Protein AF-A0A3M5WMZ2-F1 (afdb_monomer_lite)

Radius of gyration: 26.11 Å; chains: 1; bounding box: 68×28×76 Å

Structure (mmCIF, N/CA/C/O backbone):
data_AF-A0A3M5WMZ2-F1
#
_entry.id   AF-A0A3M5WMZ2-F1
#
loop_
_atom_site.group_PDB
_atom_site.id
_atom_site.type_symbol
_atom_site.label_atom_id
_atom_site.label_alt_id
_atom_site.label_comp_id
_atom_site.label_asym_id
_atom_site.label_entity_id
_atom_site.label_seq_id
_atom_site.pdbx_PDB_ins_code
_atom_site.Cartn_x
_atom_site.Cartn_y
_atom_site.Cartn_z
_atom_site.occupancy
_atom_site.B_iso_or_equiv
_atom_site.auth_seq_id
_atom_site.auth_comp_id
_atom_site.auth_asym_id
_atom_site.auth_atom_id
_atom_site.pdbx_PDB_model_num
ATOM 1 N N . MET A 1 1 ? -12.004 -8.057 4.156 1.00 38.41 1 MET A N 1
ATOM 2 C CA . MET A 1 1 ? -13.250 -8.290 4.932 1.00 38.41 1 MET A CA 1
ATOM 3 C C . MET A 1 1 ? -13.163 -7.684 6.349 1.00 38.41 1 MET A C 1
ATOM 5 O O . MET A 1 1 ? -13.565 -8.323 7.310 1.00 38.41 1 MET A O 1
ATOM 9 N N . SER A 1 2 ? -12.661 -6.446 6.499 1.00 51.84 2 SER A N 1
ATOM 10 C CA . SER A 1 2 ? -12.306 -5.865 7.816 1.00 51.84 2 SER A CA 1
ATOM 11 C C . SER A 1 2 ? -13.360 -4.890 8.386 1.00 51.84 2 SER A C 1
ATOM 13 O O . SER A 1 2 ? -13.600 -4.853 9.592 1.00 51.84 2 SER A O 1
ATOM 15 N N . SER A 1 3 ? -14.102 -4.176 7.531 1.00 55.59 3 SER A N 1
ATOM 16 C CA . SER A 1 3 ? -15.059 -3.138 7.960 1.00 55.59 3 SER A CA 1
ATOM 17 C C . SER A 1 3 ? -16.239 -3.658 8.799 1.00 55.59 3 SER A C 1
ATOM 19 O O . SER A 1 3 ? -16.694 -2.979 9.717 1.00 55.59 3 SER A O 1
ATOM 21 N N . GLY A 1 4 ? -16.721 -4.878 8.535 1.00 58.59 4 GLY A N 1
ATOM 22 C CA . GLY A 1 4 ? -17.899 -5.436 9.212 1.00 58.59 4 GLY A CA 1
ATOM 23 C C . GLY A 1 4 ? -17.665 -5.898 10.656 1.00 58.59 4 GLY A C 1
ATOM 24 O O . GLY A 1 4 ? -18.598 -5.879 11.455 1.00 58.59 4 GLY A O 1
ATOM 25 N N . GLN A 1 5 ? -16.442 -6.307 11.014 1.00 67.62 5 GLN A N 1
ATOM 26 C CA . GLN A 1 5 ? -16.118 -6.709 12.392 1.00 67.62 5 GLN A CA 1
ATOM 27 C C . GLN A 1 5 ? -15.944 -5.481 13.292 1.00 67.62 5 GLN A C 1
ATOM 29 O O . G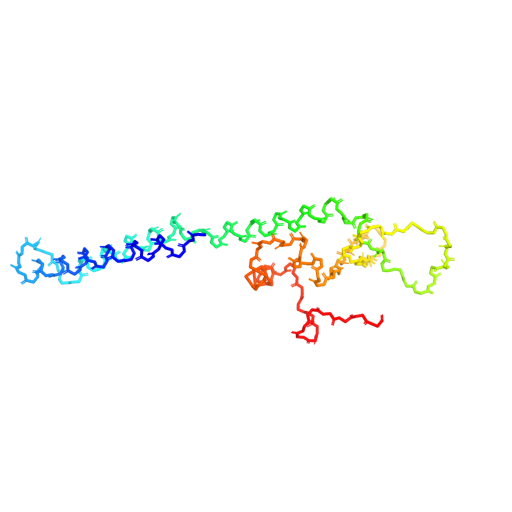LN A 1 5 ? -16.509 -5.442 14.384 1.00 67.62 5 GLN A O 1
ATOM 34 N N . ALA A 1 6 ? -15.253 -4.447 12.796 1.00 67.75 6 ALA A N 1
ATOM 35 C CA . ALA A 1 6 ? -15.041 -3.196 13.522 1.00 67.75 6 ALA A CA 1
ATOM 36 C C . ALA A 1 6 ? -16.358 -2.492 13.860 1.00 67.75 6 ALA A C 1
ATOM 38 O O . ALA A 1 6 ? -16.578 -2.104 15.005 1.00 67.75 6 ALA A O 1
ATOM 39 N N . HIS A 1 7 ? -17.284 -2.412 12.900 1.00 73.50 7 HIS A N 1
ATOM 40 C CA . HIS A 1 7 ? -18.580 -1.779 13.137 1.00 73.50 7 HIS A CA 1
ATOM 41 C C . HIS A 1 7 ? -19.399 -2.504 14.220 1.00 73.50 7 HIS A C 1
ATOM 43 O O . HIS A 1 7 ? -20.027 -1.867 15.062 1.00 73.50 7 HIS A O 1
ATOM 49 N N . ARG A 1 8 ? -19.342 -3.844 14.261 1.00 79.69 8 ARG A N 1
ATOM 50 C CA . ARG A 1 8 ? -20.024 -4.635 15.298 1.00 79.69 8 ARG A CA 1
ATOM 51 C C . ARG A 1 8 ? -19.380 -4.497 16.675 1.00 79.69 8 ARG A C 1
ATOM 53 O O . ARG A 1 8 ? -20.106 -4.463 17.666 1.00 79.69 8 ARG A O 1
ATOM 60 N N . ALA A 1 9 ? -18.052 -4.427 16.744 1.00 78.88 9 ALA A N 1
ATOM 61 C CA . ALA A 1 9 ? -17.339 -4.212 18.001 1.00 78.88 9 ALA A CA 1
ATOM 62 C C . ALA A 1 9 ? -17.680 -2.837 18.599 1.00 78.88 9 ALA A C 1
ATOM 64 O O . ALA A 1 9 ? -18.057 -2.756 19.766 1.00 78.88 9 ALA A O 1
ATOM 65 N N . VAL A 1 10 ? -17.660 -1.784 17.771 1.00 83.50 10 VAL A N 1
ATOM 66 C CA . VAL A 1 10 ? -18.063 -0.425 18.165 1.00 83.50 10 VAL A CA 1
ATOM 67 C C . VAL A 1 10 ? -19.516 -0.395 18.642 1.00 83.50 10 VAL A C 1
ATOM 69 O O . VAL A 1 10 ? -19.789 0.130 19.718 1.00 83.50 10 VAL A O 1
ATOM 72 N N . ALA A 1 11 ? -20.445 -1.002 17.895 1.00 86.00 11 ALA A N 1
ATOM 73 C CA . ALA A 1 11 ? -21.863 -1.010 18.256 1.00 86.00 11 ALA A CA 1
ATOM 74 C C . ALA A 1 11 ? -22.127 -1.690 19.611 1.00 86.00 11 ALA A C 1
ATOM 76 O O . ALA A 1 11 ? -22.874 -1.169 20.435 1.00 86.00 11 ALA A O 1
ATOM 77 N N . ARG A 1 12 ? -21.486 -2.835 19.876 1.00 87.94 12 ARG A N 1
ATOM 78 C CA . ARG A 1 12 ? -21.651 -3.565 21.144 1.00 87.94 12 ARG A CA 1
ATOM 79 C C . ARG A 1 12 ? -21.073 -2.798 22.327 1.00 87.94 12 ARG A C 1
ATOM 81 O O . ARG A 1 12 ? -21.730 -2.694 23.356 1.00 87.94 12 ARG A O 1
ATOM 88 N N . LEU A 1 13 ? -19.872 -2.244 22.172 1.00 86.75 13 LEU A N 1
ATOM 89 C CA . LEU A 1 13 ? -19.232 -1.461 23.231 1.00 86.75 13 LEU A CA 1
ATOM 90 C C . LEU A 1 13 ? -19.985 -0.151 23.500 1.00 86.75 13 LEU A C 1
ATOM 92 O O . LEU A 1 13 ? -20.075 0.261 24.651 1.00 86.75 13 LEU A O 1
ATOM 96 N N . GLY A 1 14 ? -20.601 0.446 22.475 1.00 86.31 14 GLY A N 1
ATOM 97 C CA . GLY A 1 14 ? -21.494 1.596 22.628 1.00 86.31 14 GLY A CA 1
ATOM 98 C C . GLY A 1 14 ? -22.733 1.284 23.471 1.00 86.31 14 GLY A C 1
ATOM 99 O O . GLY A 1 14 ? -23.054 2.040 24.381 1.00 86.31 14 GLY A O 1
ATOM 100 N N . ILE A 1 15 ? -23.386 0.138 23.241 1.00 90.19 15 ILE A N 1
ATOM 101 C CA . ILE A 1 15 ? -24.539 -0.295 24.052 1.00 90.19 15 ILE A CA 1
ATOM 102 C C . ILE A 1 15 ? -24.129 -0.518 25.514 1.00 90.19 15 ILE A C 1
ATOM 104 O O . ILE A 1 15 ? -24.828 -0.073 26.422 1.00 90.19 15 ILE A O 1
ATOM 108 N N . VAL A 1 16 ? -22.986 -1.175 25.747 1.00 87.69 16 VAL A N 1
ATOM 109 C CA . VAL A 1 16 ? -22.455 -1.416 27.101 1.00 87.69 16 VAL A CA 1
ATOM 110 C C . VAL A 1 16 ? -22.147 -0.100 27.817 1.00 87.69 16 VAL A C 1
ATOM 112 O O . VAL A 1 16 ? -22.503 0.048 28.984 1.00 87.69 16 VAL A O 1
ATOM 115 N N . ALA A 1 17 ? -21.545 0.867 27.118 1.00 87.88 17 ALA A N 1
ATOM 116 C CA . ALA A 1 17 ? -21.292 2.198 27.656 1.00 87.88 17 ALA A CA 1
ATOM 117 C C . ALA A 1 17 ? -22.595 2.882 28.090 1.00 87.88 17 ALA A C 1
ATOM 119 O O . ALA A 1 17 ? -22.725 3.260 29.250 1.00 87.88 17 ALA A O 1
ATOM 120 N N . SER A 1 18 ? -23.582 2.979 27.193 1.00 89.19 18 SER A N 1
ATOM 121 C CA . SER A 1 18 ? -24.856 3.647 27.486 1.00 89.19 18 SER A CA 1
ATOM 122 C C . SER A 1 18 ? -25.619 2.988 28.636 1.00 89.19 18 SER A C 1
ATOM 124 O O . SER A 1 18 ? -26.133 3.687 29.505 1.00 89.19 18 SER A O 1
ATOM 126 N N . ALA A 1 19 ? -25.665 1.654 28.679 1.00 90.00 19 ALA A N 1
ATOM 127 C CA . ALA A 1 19 ? -26.309 0.929 29.772 1.00 90.00 19 ALA A CA 1
ATOM 128 C C . ALA A 1 19 ? -25.588 1.150 31.112 1.00 90.00 19 ALA A C 1
ATOM 130 O O . ALA A 1 19 ? -26.240 1.329 32.140 1.00 90.00 19 ALA A O 1
ATOM 131 N N . GLY A 1 20 ? -24.252 1.175 31.101 1.00 86.56 20 GLY A N 1
ATOM 132 C CA . GLY A 1 20 ? -23.448 1.431 32.292 1.00 86.56 20 GLY A CA 1
ATOM 133 C C . GLY A 1 20 ? -23.616 2.852 32.834 1.00 86.56 20 GLY A C 1
ATOM 134 O O . GLY A 1 20 ? -23.778 3.010 34.038 1.00 86.56 20 GLY A O 1
ATOM 135 N N . GLU A 1 21 ? -23.663 3.872 31.970 1.00 89.31 21 GLU A N 1
ATOM 136 C CA . GLU A 1 21 ? -23.940 5.254 32.399 1.00 89.31 21 GLU A CA 1
ATOM 137 C C . GLU A 1 21 ? -25.349 5.396 32.984 1.00 89.31 21 GLU A C 1
ATOM 139 O O . GLU A 1 21 ? -25.535 6.028 34.021 1.00 89.31 21 GLU A O 1
ATOM 144 N N . GLN A 1 22 ? -26.347 4.755 32.366 1.00 90.94 22 GLN A N 1
ATOM 145 C CA . GLN A 1 22 ? -27.714 4.768 32.883 1.00 90.94 22 GLN A CA 1
ATOM 146 C C . GLN A 1 22 ? -27.800 4.101 34.266 1.00 90.94 22 GLN A C 1
ATOM 148 O O . GLN A 1 22 ? -28.478 4.613 35.156 1.00 90.94 22 GLN A O 1
ATOM 153 N N . ALA A 1 23 ? -27.094 2.984 34.465 1.00 87.81 23 ALA A N 1
ATOM 154 C CA . ALA A 1 23 ? -27.029 2.297 35.752 1.00 87.81 23 ALA A CA 1
ATOM 155 C C . ALA A 1 23 ? -26.285 3.124 36.818 1.00 87.81 23 ALA A C 1
ATOM 157 O O . ALA A 1 23 ? -26.685 3.117 37.984 1.00 87.81 23 ALA A O 1
ATOM 158 N N . THR A 1 24 ? -25.247 3.871 36.428 1.00 87.56 24 THR A N 1
ATOM 159 C CA . THR A 1 24 ? -24.560 4.834 37.301 1.00 87.56 24 THR A CA 1
ATOM 160 C C . THR A 1 24 ? -25.490 5.965 37.732 1.00 87.56 24 THR A C 1
ATOM 162 O O . THR A 1 24 ? -25.612 6.218 38.927 1.00 87.56 24 THR A O 1
ATOM 165 N N . ALA A 1 25 ? -26.236 6.563 36.799 1.00 86.88 25 ALA A N 1
ATOM 166 C CA . ALA A 1 25 ? -27.204 7.619 37.106 1.00 86.88 25 ALA A CA 1
ATOM 167 C C . ALA A 1 25 ? -28.327 7.152 38.056 1.00 86.88 25 ALA A C 1
ATOM 169 O O . ALA A 1 25 ? -28.877 7.944 38.817 1.00 86.88 25 ALA A O 1
ATOM 170 N N . MET A 1 26 ? -28.660 5.858 38.034 1.00 89.12 26 MET A N 1
ATOM 171 C CA . MET A 1 26 ? -29.624 5.234 38.949 1.00 89.12 26 MET A CA 1
ATOM 172 C C . MET A 1 26 ? -29.012 4.823 40.301 1.00 89.12 26 MET A C 1
ATOM 174 O O . MET A 1 26 ? -29.715 4.262 41.139 1.00 89.12 26 MET A O 1
ATOM 178 N N . GLY A 1 27 ? -27.715 5.063 40.523 1.00 87.81 27 GLY A N 1
ATOM 179 C CA . GLY A 1 27 ? -27.010 4.697 41.754 1.00 87.81 27 GLY A CA 1
ATOM 180 C C . GLY A 1 27 ? -26.748 3.195 41.917 1.00 87.81 27 GLY A C 1
ATOM 181 O O . GLY A 1 27 ? -26.435 2.749 43.016 1.00 87.81 27 GLY A O 1
ATOM 182 N N . ILE A 1 28 ? -26.873 2.403 40.847 1.00 90.06 28 ILE A N 1
ATOM 183 C CA . ILE A 1 28 ? -26.766 0.935 40.900 1.00 90.06 28 ILE A CA 1
ATOM 184 C C . ILE A 1 28 ? -25.300 0.484 40.949 1.00 90.06 28 ILE A C 1
ATOM 186 O O . ILE A 1 28 ? -24.965 -0.476 41.637 1.00 90.06 28 ILE A O 1
ATOM 190 N N . THR A 1 29 ? -24.419 1.155 40.204 1.00 86.69 29 THR A N 1
ATOM 191 C CA . THR A 1 29 ? -23.010 0.747 40.046 1.00 86.69 29 THR A CA 1
ATOM 192 C C . THR A 1 29 ? -22.094 1.304 41.134 1.00 86.69 29 THR A C 1
ATOM 194 O O . THR A 1 29 ? -21.058 0.712 41.426 1.00 86.69 29 THR A O 1
ATOM 197 N N . GLY A 1 30 ? -22.444 2.463 41.703 1.00 83.75 30 GLY A N 1
ATOM 198 C CA . GLY A 1 30 ? -21.567 3.229 42.592 1.00 83.75 30 GLY A CA 1
ATOM 199 C C . GLY A 1 30 ? -20.333 3.827 41.899 1.00 83.75 30 GLY A C 1
ATOM 200 O O . GLY A 1 30 ? -19.388 4.222 42.580 1.00 83.75 30 GLY A O 1
ATOM 201 N N . TRP A 1 31 ? -20.297 3.866 40.563 1.00 88.00 31 TRP A N 1
ATOM 202 C CA . TRP A 1 31 ? -19.182 4.443 39.807 1.00 88.00 31 TRP A CA 1
ATOM 203 C C . TRP A 1 31 ? -19.304 5.964 39.658 1.00 88.00 31 TRP A C 1
ATOM 205 O O . TRP A 1 31 ? -20.412 6.490 39.677 1.00 88.00 31 TRP A O 1
ATOM 215 N N . PRO A 1 32 ? -18.186 6.683 39.451 1.00 87.75 32 PRO A N 1
ATOM 216 C CA . PRO A 1 32 ? -18.235 8.060 38.972 1.00 87.75 32 PRO A CA 1
ATOM 217 C C . PRO A 1 32 ? -18.853 8.153 37.568 1.00 87.75 32 PRO A C 1
ATOM 219 O O . PRO A 1 32 ? -18.648 7.260 36.735 1.00 87.75 32 PRO A O 1
ATOM 222 N N . ASP A 1 33 ? -19.539 9.256 37.277 1.00 84.62 33 ASP A N 1
ATOM 223 C CA . ASP A 1 33 ? -20.071 9.556 35.943 1.00 84.62 33 ASP A CA 1
ATOM 224 C C . ASP A 1 33 ? -18.982 9.461 34.861 1.00 84.62 33 ASP A C 1
ATOM 226 O O . ASP A 1 33 ? -17.840 9.887 35.051 1.00 84.62 33 ASP A O 1
ATOM 230 N N . GLY A 1 34 ? -19.321 8.882 33.707 1.00 85.69 34 GLY A N 1
ATOM 231 C CA . GLY A 1 34 ? -18.397 8.713 32.584 1.00 85.69 34 GLY A CA 1
ATOM 232 C C . GLY A 1 34 ? -17.451 7.511 32.701 1.00 85.69 34 GLY A C 1
ATOM 233 O O . GLY A 1 34 ? -16.661 7.261 31.779 1.00 85.69 34 GLY A O 1
ATOM 234 N N . THR A 1 35 ? -17.503 6.746 33.799 1.00 86.69 35 THR A N 1
ATOM 235 C CA . THR A 1 35 ? -16.639 5.570 34.007 1.00 86.69 35 THR A CA 1
ATOM 236 C C . THR A 1 35 ? -16.954 4.450 33.017 1.00 86.69 35 THR A C 1
ATOM 238 O O . THR A 1 35 ? -16.034 3.876 32.430 1.00 86.69 35 THR A O 1
ATOM 241 N N . ALA A 1 36 ? -18.235 4.162 32.768 1.00 82.88 36 ALA A N 1
ATOM 242 C CA . ALA A 1 36 ? -18.640 3.089 31.859 1.00 82.88 36 ALA A CA 1
ATOM 243 C C . ALA A 1 36 ? -18.257 3.404 30.402 1.00 82.88 36 ALA A C 1
ATOM 245 O O . ALA A 1 36 ? -17.728 2.551 29.685 1.00 82.88 36 ALA A O 1
ATOM 246 N N . SER A 1 37 ? -18.435 4.657 29.988 1.00 84.50 37 SER A N 1
ATOM 247 C CA . SER A 1 37 ? -18.040 5.164 28.672 1.00 84.50 37 SER A CA 1
ATOM 248 C C . SER A 1 37 ? -16.527 5.153 28.488 1.00 84.50 37 SER A C 1
ATOM 250 O O . SER A 1 37 ? -16.021 4.761 27.433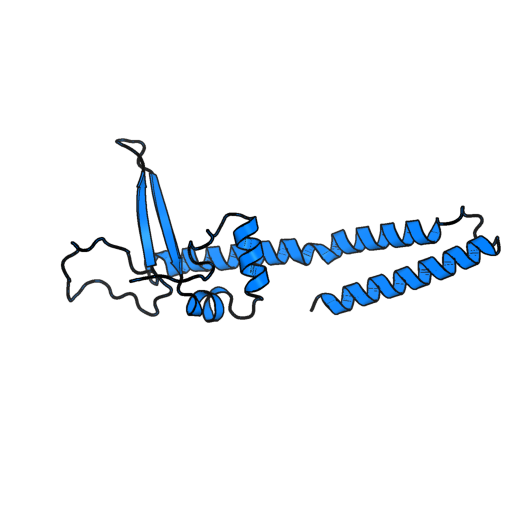 1.00 84.50 37 SER A O 1
ATOM 252 N N . THR A 1 38 ? -15.784 5.543 29.525 1.00 86.44 38 THR A N 1
ATOM 253 C CA . THR A 1 38 ? -14.318 5.518 29.502 1.00 86.44 38 THR A CA 1
ATOM 254 C C . THR A 1 38 ? -13.796 4.089 29.396 1.00 86.44 38 THR A C 1
ATOM 256 O O . THR A 1 38 ? -12.939 3.826 28.550 1.00 86.44 38 THR A O 1
ATOM 259 N N . ALA A 1 39 ? -14.345 3.154 30.175 1.00 84.50 39 ALA A N 1
ATOM 260 C CA . ALA A 1 39 ? -13.982 1.741 30.113 1.00 84.50 39 ALA A CA 1
ATOM 261 C C . ALA A 1 39 ? -14.264 1.141 28.726 1.00 84.50 39 ALA A C 1
ATOM 263 O O . ALA A 1 39 ? -13.380 0.528 28.127 1.00 84.50 39 ALA A O 1
ATOM 264 N N . ALA A 1 40 ? -15.447 1.398 28.158 1.00 87.12 40 ALA A N 1
ATOM 265 C CA . ALA A 1 40 ? -15.792 0.948 26.811 1.00 87.12 40 ALA A CA 1
ATOM 266 C C . ALA A 1 40 ? -14.836 1.506 25.742 1.00 87.12 40 ALA A C 1
ATOM 268 O O . ALA A 1 40 ? -14.432 0.777 24.834 1.00 87.12 40 ALA A O 1
ATOM 269 N N . ARG A 1 41 ? -14.412 2.773 25.869 1.00 83.12 41 ARG A N 1
ATOM 270 C CA . ARG A 1 41 ? -13.425 3.398 24.975 1.00 83.12 41 ARG A CA 1
ATOM 271 C C . ARG A 1 41 ? -12.040 2.761 25.103 1.00 83.12 41 ARG A C 1
ATOM 273 O O . ARG A 1 41 ? -11.382 2.547 24.088 1.00 83.12 41 ARG A O 1
ATOM 280 N N . VAL A 1 42 ? -11.600 2.435 26.318 1.00 86.62 42 VAL A N 1
ATOM 281 C CA . VAL A 1 42 ? -10.330 1.726 26.554 1.00 86.62 42 VAL A CA 1
ATOM 282 C C . VAL A 1 42 ? -10.369 0.332 25.930 1.00 86.62 42 VAL A C 1
ATOM 284 O O . VAL A 1 42 ? -9.463 -0.013 25.174 1.00 86.62 42 VAL A O 1
ATOM 287 N N . CYS A 1 43 ? -11.436 -0.436 26.161 1.00 84.38 43 CYS A N 1
ATOM 288 C CA . CYS A 1 43 ? -11.615 -1.753 25.549 1.00 84.38 43 CYS A CA 1
ATOM 289 C C . CYS A 1 43 ? -11.661 -1.674 24.020 1.00 84.38 43 CYS A C 1
ATOM 291 O O . CYS A 1 43 ? -11.053 -2.503 23.348 1.00 84.38 43 CYS A O 1
ATOM 293 N N . LEU A 1 44 ? -12.334 -0.664 23.462 1.00 82.12 44 LEU A N 1
ATOM 294 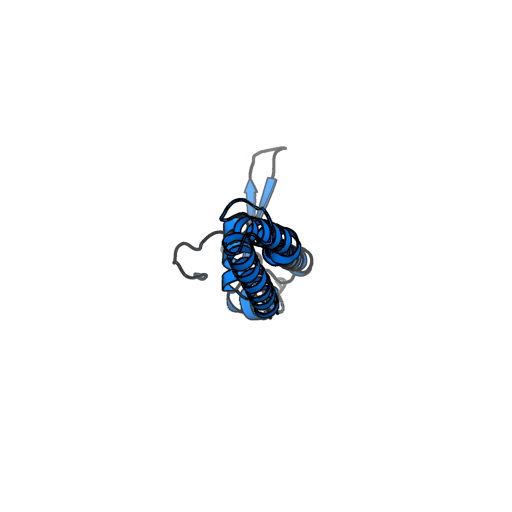C CA . LEU A 1 44 ? -12.388 -0.454 22.020 1.00 82.12 44 LEU A CA 1
ATOM 295 C C . LEU A 1 44 ? -11.002 -0.128 21.447 1.00 82.12 44 LEU A C 1
ATOM 297 O O . LEU A 1 44 ? -10.632 -0.680 20.418 1.00 82.12 44 LEU A O 1
ATOM 301 N N . ASN A 1 45 ? -10.224 0.727 22.113 1.00 77.31 45 ASN A N 1
ATOM 302 C CA . ASN A 1 45 ? -8.860 1.047 21.694 1.00 77.31 45 ASN A CA 1
ATOM 303 C C . ASN A 1 45 ? -7.925 -0.164 21.806 1.00 77.31 45 ASN A C 1
ATOM 305 O O . ASN A 1 45 ? -7.120 -0.392 20.909 1.00 77.31 45 ASN A O 1
ATOM 309 N N . ALA A 1 46 ? -8.033 -0.965 22.867 1.00 80.31 46 ALA A N 1
ATOM 310 C CA . ALA A 1 46 ? -7.274 -2.208 23.004 1.00 80.31 46 ALA A CA 1
ATOM 311 C C . ALA A 1 46 ? -7.643 -3.207 21.898 1.00 80.31 46 ALA A C 1
ATOM 313 O O . ALA A 1 46 ? -6.767 -3.731 21.214 1.00 80.31 46 ALA A O 1
ATOM 314 N N . TRP A 1 47 ? -8.942 -3.381 21.639 1.00 77.25 47 TRP A N 1
ATOM 315 C CA . TRP A 1 47 ? -9.437 -4.212 20.548 1.00 77.25 47 TRP A CA 1
ATOM 316 C C . TRP A 1 47 ? -8.965 -3.699 19.183 1.00 77.25 47 TRP A C 1
ATOM 318 O O . TRP A 1 47 ? -8.542 -4.494 18.351 1.00 77.25 47 TRP A O 1
ATOM 328 N N . MET A 1 48 ? -8.966 -2.381 18.956 1.00 71.94 48 MET A N 1
ATOM 329 C CA . MET A 1 48 ? -8.417 -1.765 17.745 1.00 71.94 48 MET A CA 1
ATOM 330 C C . MET A 1 48 ? -6.900 -1.931 17.633 1.00 71.94 48 MET A C 1
ATOM 332 O O . MET A 1 48 ? -6.405 -2.061 16.525 1.00 71.94 48 MET A O 1
ATOM 336 N N . ASN A 1 49 ? -6.143 -1.967 18.724 1.00 68.44 49 ASN A N 1
ATOM 337 C CA . ASN A 1 49 ? -4.713 -2.269 18.645 1.00 68.44 49 ASN A CA 1
ATOM 338 C C . ASN A 1 49 ? -4.467 -3.746 18.306 1.00 68.44 49 ASN A C 1
ATOM 340 O O . ASN A 1 49 ? -3.608 -4.056 17.488 1.00 68.44 49 ASN A O 1
ATOM 344 N N . GLU A 1 50 ? -5.263 -4.650 18.873 1.00 63.53 50 GLU A N 1
ATOM 345 C CA . GLU A 1 50 ? -5.110 -6.094 18.677 1.00 63.53 50 GLU A CA 1
ATOM 346 C C . GLU A 1 50 ? -5.667 -6.585 17.328 1.00 63.53 50 GLU A C 1
ATOM 348 O O . GLU A 1 50 ? -5.104 -7.475 16.699 1.00 63.53 50 GLU A O 1
ATOM 353 N N . HIS A 1 51 ? -6.747 -5.969 16.839 1.00 63.34 51 HIS A N 1
ATOM 354 C CA . HIS A 1 51 ? -7.445 -6.358 15.605 1.00 63.34 51 HIS A CA 1
ATOM 355 C C . HIS A 1 51 ? -7.318 -5.323 14.472 1.00 63.34 51 HIS A C 1
ATOM 357 O O . HIS A 1 51 ? -7.601 -5.633 13.314 1.00 63.34 51 HIS A O 1
ATOM 363 N N . GLY A 1 52 ? -6.886 -4.095 14.767 1.00 50.16 52 GLY A N 1
ATOM 364 C CA . GLY A 1 52 ? -6.600 -3.028 13.794 1.00 50.16 52 GLY A CA 1
ATOM 365 C C . GLY A 1 52 ? -5.142 -2.986 13.325 1.00 50.16 52 GLY A C 1
ATOM 366 O O . GLY A 1 52 ? -4.812 -2.190 12.447 1.00 50.16 52 GLY A O 1
ATOM 367 N N . GLY A 1 53 ? -4.299 -3.922 13.783 1.00 49.09 53 GLY A N 1
ATOM 368 C CA . GLY A 1 53 ? -2.990 -4.236 13.189 1.00 49.09 53 GLY A CA 1
ATOM 369 C C . GLY A 1 53 ? -3.046 -4.699 11.722 1.00 49.09 53 GLY A C 1
ATOM 370 O O . GLY A 1 53 ? -2.006 -4.884 11.093 1.00 49.09 53 GLY A O 1
ATOM 371 N N . ALA A 1 54 ? -4.246 -4.827 11.142 1.00 50.66 54 ALA A N 1
ATOM 372 C CA . ALA A 1 54 ? -4.460 -5.088 9.723 1.00 50.66 54 ALA A CA 1
ATOM 373 C C . ALA A 1 54 ? -3.745 -4.079 8.809 1.00 50.66 54 ALA A C 1
ATOM 375 O O . ALA A 1 54 ? -3.279 -4.484 7.755 1.00 50.66 54 ALA A O 1
ATOM 376 N N . GLY A 1 55 ? -3.602 -2.807 9.206 1.00 53.53 55 GLY A N 1
ATOM 377 C CA . GLY A 1 55 ? -2.863 -1.822 8.403 1.00 53.53 55 GLY A CA 1
ATOM 378 C C . GLY A 1 55 ? -1.369 -2.144 8.291 1.00 53.53 55 GLY A C 1
ATOM 379 O O . GLY A 1 55 ? -0.806 -2.084 7.203 1.00 53.53 55 GLY A O 1
ATOM 380 N N . ASN A 1 56 ? -0.741 -2.565 9.396 1.00 57.22 56 ASN A N 1
ATOM 381 C CA . ASN A 1 56 ? 0.673 -2.939 9.380 1.00 57.22 56 ASN A CA 1
ATOM 382 C C . ASN A 1 56 ? 0.893 -4.283 8.668 1.00 57.22 56 ASN A C 1
ATOM 384 O O . ASN A 1 56 ? 1.780 -4.388 7.830 1.00 57.22 56 ASN A O 1
ATOM 388 N N . LEU A 1 57 ? 0.028 -5.273 8.922 1.00 58.50 57 LEU A N 1
ATOM 389 C CA . LEU A 1 57 ? 0.064 -6.567 8.229 1.00 58.50 57 LEU A CA 1
ATOM 390 C C . LEU A 1 57 ? -0.191 -6.429 6.719 1.00 58.50 57 LEU A C 1
ATOM 392 O O . LEU A 1 57 ? 0.439 -7.124 5.925 1.00 58.50 57 LEU A O 1
ATOM 396 N N . GLU A 1 58 ? -1.088 -5.528 6.309 1.00 75.06 58 GLU A N 1
ATOM 397 C CA . GLU A 1 58 ? -1.329 -5.206 4.900 1.00 75.06 58 GLU A CA 1
ATOM 398 C C . GLU A 1 58 ? -0.096 -4.528 4.289 1.00 75.06 58 GLU A C 1
ATOM 400 O O . GLU A 1 58 ? 0.339 -4.925 3.209 1.00 75.06 58 GLU A O 1
ATOM 405 N N . GLY A 1 59 ? 0.534 -3.588 5.000 1.00 80.94 59 GLY A N 1
ATOM 406 C CA . GLY A 1 59 ? 1.762 -2.940 4.542 1.00 80.94 59 GLY A CA 1
ATOM 407 C C . GLY A 1 59 ? 2.962 -3.882 4.424 1.00 80.94 59 GLY A C 1
ATOM 408 O O . GLY A 1 59 ? 3.682 -3.844 3.424 1.00 80.94 59 GLY A O 1
ATOM 409 N N . ASP A 1 60 ? 3.149 -4.790 5.379 1.00 83.38 60 ASP A N 1
ATOM 410 C CA . ASP A 1 60 ? 4.200 -5.807 5.303 1.00 83.38 60 ASP A CA 1
ATOM 411 C C . ASP A 1 60 ? 3.933 -6.818 4.179 1.00 83.38 60 ASP A C 1
ATOM 413 O O . ASP A 1 60 ? 4.861 -7.199 3.461 1.00 83.38 60 ASP A O 1
ATOM 417 N N . ALA A 1 61 ? 2.670 -7.188 3.938 1.00 86.69 61 ALA A N 1
ATOM 418 C CA . ALA A 1 61 ? 2.291 -8.020 2.797 1.00 86.69 61 ALA A CA 1
ATOM 419 C C . ALA A 1 61 ? 2.559 -7.321 1.450 1.00 86.69 61 ALA A C 1
ATOM 421 O O . ALA A 1 61 ? 3.030 -7.961 0.505 1.00 86.69 61 ALA A O 1
ATOM 422 N N . ILE A 1 62 ? 2.315 -6.008 1.365 1.00 88.88 62 ILE A N 1
ATOM 423 C CA . ILE A 1 62 ? 2.630 -5.186 0.188 1.00 88.88 62 ILE A CA 1
ATOM 424 C C . ILE A 1 62 ? 4.137 -5.206 -0.094 1.00 88.88 62 ILE A C 1
ATOM 426 O O . ILE A 1 62 ? 4.549 -5.467 -1.227 1.00 88.88 62 ILE A O 1
ATOM 430 N N . LEU A 1 63 ? 4.968 -4.988 0.929 1.00 88.69 63 LEU A N 1
ATOM 431 C CA . LEU A 1 63 ? 6.425 -5.029 0.782 1.00 88.69 63 LEU A CA 1
ATOM 432 C C . LEU A 1 63 ? 6.934 -6.418 0.407 1.00 88.69 63 LEU A C 1
ATOM 434 O O . LEU A 1 63 ? 7.789 -6.540 -0.470 1.00 88.69 63 LEU A O 1
ATOM 438 N N . ALA A 1 64 ? 6.408 -7.465 1.045 1.00 91.12 64 ALA A N 1
ATOM 439 C CA . ALA A 1 64 ? 6.775 -8.840 0.737 1.00 91.12 64 ALA A CA 1
ATOM 440 C C . ALA A 1 64 ? 6.456 -9.184 -0.724 1.00 91.12 64 ALA A C 1
ATOM 442 O O . ALA A 1 64 ? 7.288 -9.770 -1.419 1.00 91.12 64 ALA A O 1
ATOM 443 N N . ARG A 1 65 ? 5.291 -8.749 -1.223 1.00 91.94 65 ARG A N 1
ATOM 444 C CA . ARG A 1 65 ? 4.890 -8.942 -2.620 1.00 91.94 65 ARG A CA 1
ATOM 445 C C . ARG A 1 65 ? 5.832 -8.230 -3.586 1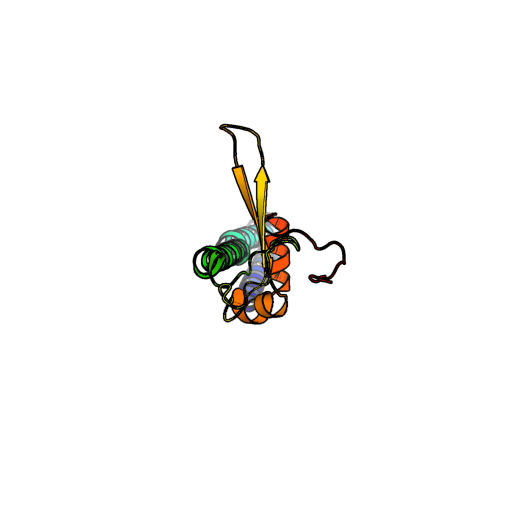.00 91.94 65 ARG A C 1
ATOM 447 O O . ARG A 1 65 ? 6.249 -8.833 -4.574 1.00 91.94 65 ARG A O 1
ATOM 454 N N . LEU A 1 66 ? 6.176 -6.973 -3.303 1.00 91.06 66 LEU A N 1
ATOM 455 C CA . LEU A 1 66 ? 7.096 -6.207 -4.140 1.00 91.06 66 LEU A CA 1
ATOM 456 C C . LEU A 1 66 ? 8.490 -6.842 -4.160 1.00 91.06 66 LEU A C 1
ATOM 458 O O . LEU A 1 66 ? 9.046 -7.053 -5.235 1.00 91.06 66 LEU A O 1
ATOM 462 N N . ARG A 1 67 ? 9.019 -7.215 -2.988 1.00 90.38 67 ARG A N 1
ATOM 463 C CA . ARG A 1 67 ? 10.311 -7.898 -2.859 1.00 90.38 67 ARG A CA 1
ATOM 464 C C . ARG A 1 67 ? 10.345 -9.180 -3.685 1.00 90.38 67 ARG A C 1
ATOM 466 O O . ARG A 1 67 ? 11.247 -9.344 -4.496 1.00 90.38 67 ARG A O 1
ATOM 473 N N . GLN A 1 68 ? 9.319 -10.019 -3.564 1.00 92.69 68 GLN A N 1
ATOM 474 C CA . GLN A 1 68 ? 9.214 -11.265 -4.323 1.00 92.69 68 GLN A CA 1
ATOM 475 C C . GLN A 1 68 ? 9.239 -11.027 -5.842 1.00 92.69 68 GLN A C 1
ATOM 477 O O . GLN A 1 68 ? 9.834 -11.808 -6.583 1.00 92.69 68 GLN A O 1
ATOM 482 N N . VAL A 1 69 ? 8.592 -9.962 -6.326 1.00 91.81 69 VAL A N 1
ATOM 483 C CA . VAL A 1 69 ? 8.611 -9.608 -7.753 1.00 91.81 69 VAL A CA 1
ATOM 484 C C . VAL A 1 69 ? 10.009 -9.194 -8.199 1.00 91.81 69 VAL A C 1
ATOM 486 O O . VAL A 1 69 ? 10.463 -9.660 -9.242 1.00 91.81 69 VAL A O 1
ATOM 489 N N . ILE A 1 70 ? 10.704 -8.367 -7.420 1.00 89.50 70 ILE A N 1
ATOM 490 C CA . ILE A 1 70 ? 12.064 -7.931 -7.757 1.00 89.50 70 ILE A CA 1
ATOM 491 C C . ILE A 1 70 ? 13.054 -9.101 -7.687 1.00 89.50 70 ILE A C 1
ATOM 493 O O . ILE A 1 70 ? 13.832 -9.280 -8.616 1.00 89.50 70 ILE A O 1
ATOM 497 N N . GLU A 1 71 ? 12.990 -9.943 -6.658 1.00 89.00 71 GLU A N 1
ATOM 498 C CA . GLU A 1 71 ? 13.858 -11.122 -6.520 1.00 89.00 71 GLU A CA 1
ATOM 499 C C . GLU A 1 71 ? 13.647 -12.130 -7.653 1.00 89.00 71 GLU A C 1
ATOM 501 O O . GLU A 1 71 ? 14.604 -12.687 -8.185 1.00 89.00 71 GLU A O 1
ATOM 506 N N . ARG A 1 72 ? 12.392 -12.360 -8.057 1.00 90.19 72 ARG A N 1
ATOM 507 C CA . ARG A 1 72 ? 12.063 -13.370 -9.069 1.00 90.19 72 ARG A CA 1
ATOM 508 C C . ARG A 1 72 ? 12.238 -12.875 -10.500 1.00 90.19 72 ARG A C 1
ATOM 510 O O . ARG A 1 72 ? 12.573 -13.659 -11.387 1.00 90.19 72 ARG A O 1
ATOM 517 N N . PHE A 1 73 ? 11.933 -11.606 -10.748 1.00 89.81 73 PHE A N 1
ATOM 518 C CA . PHE A 1 73 ? 11.799 -11.072 -12.102 1.00 89.81 73 PHE A CA 1
ATOM 519 C C . PHE A 1 73 ? 12.735 -9.904 -12.406 1.00 89.81 73 PHE A C 1
ATOM 521 O O . PHE A 1 73 ? 12.773 -9.464 -13.555 1.00 89.81 73 PHE A O 1
ATOM 528 N N . GLY A 1 74 ? 13.500 -9.423 -11.421 1.00 84.50 74 GLY A N 1
ATOM 529 C CA . GLY A 1 74 ? 14.339 -8.226 -11.514 1.00 84.50 74 GLY A CA 1
ATOM 530 C C . GLY A 1 74 ? 15.349 -8.238 -12.660 1.00 84.50 74 GLY A C 1
ATOM 531 O O . GLY A 1 74 ? 15.684 -7.177 -13.181 1.00 84.50 74 GLY A O 1
ATOM 532 N N . GLU A 1 75 ? 15.806 -9.416 -13.088 1.00 83.81 75 GLU A N 1
ATOM 533 C CA . GLU A 1 75 ? 16.749 -9.559 -14.207 1.00 83.81 75 GLU A CA 1
ATOM 534 C C . GLU A 1 75 ? 16.099 -10.016 -15.516 1.00 83.81 75 GLU A C 1
ATOM 536 O O . GLU A 1 75 ? 16.634 -9.754 -16.589 1.00 83.81 75 GLU A O 1
ATOM 541 N N . SER A 1 76 ? 14.951 -10.693 -15.446 1.00 84.69 76 SER A N 1
ATOM 542 C CA . SER A 1 76 ? 14.350 -11.388 -16.591 1.00 84.69 76 SER A CA 1
ATOM 543 C C . SER A 1 76 ? 13.218 -10.613 -17.255 1.00 84.69 76 SER A C 1
ATOM 545 O O . SER A 1 76 ? 13.067 -10.688 -18.473 1.00 84.69 76 SER A O 1
ATOM 547 N N . ARG A 1 77 ? 12.428 -9.861 -16.476 1.00 88.12 77 ARG A N 1
ATOM 548 C CA . ARG A 1 77 ? 11.242 -9.132 -16.968 1.00 88.12 77 ARG A CA 1
ATOM 549 C C . ARG A 1 77 ? 11.392 -7.614 -16.919 1.00 88.12 77 ARG A C 1
ATOM 551 O O . ARG A 1 77 ? 10.452 -6.898 -17.265 1.00 88.12 77 ARG A O 1
ATOM 558 N N . PHE A 1 78 ? 12.568 -7.121 -16.539 1.00 86.88 78 PHE A N 1
ATOM 559 C CA . PHE A 1 78 ? 12.925 -5.710 -16.634 1.00 86.88 78 PHE A CA 1
ATOM 560 C C . PHE A 1 78 ? 13.993 -5.516 -17.703 1.00 86.88 78 PHE A C 1
ATOM 562 O O . PHE A 1 78 ? 15.106 -6.022 -17.587 1.00 86.88 78 PHE A O 1
ATOM 569 N N . THR A 1 79 ? 13.655 -4.769 -18.750 1.00 87.31 79 THR A N 1
ATOM 570 C CA . THR A 1 79 ? 14.616 -4.427 -19.799 1.00 87.31 79 THR A CA 1
ATOM 571 C C . THR A 1 79 ? 15.642 -3.445 -19.242 1.00 87.31 79 THR A C 1
ATOM 573 O O . THR A 1 79 ? 15.276 -2.458 -18.599 1.00 87.31 79 THR A O 1
ATOM 576 N N . ARG A 1 80 ? 16.933 -3.702 -19.469 1.00 82.94 80 ARG A N 1
ATOM 577 C CA . ARG A 1 80 ? 17.987 -2.766 -19.068 1.00 82.94 80 ARG A CA 1
ATOM 578 C C . ARG A 1 80 ? 17.812 -1.457 -19.832 1.00 82.94 80 ARG A C 1
ATOM 580 O O . ARG A 1 80 ? 17.690 -1.456 -21.054 1.00 82.94 80 ARG A O 1
ATOM 587 N N . TRP A 1 81 ? 17.776 -0.355 -19.097 1.00 75.00 81 TRP A N 1
ATOM 588 C CA . TRP A 1 81 ? 17.800 0.988 -19.655 1.00 75.00 81 TRP A CA 1
ATOM 589 C C . TRP A 1 81 ? 19.244 1.299 -20.052 1.00 75.00 81 TRP A C 1
ATOM 591 O O . TRP A 1 81 ? 19.974 1.949 -19.306 1.00 75.00 81 TRP A O 1
ATOM 601 N N . GLU A 1 82 ? 19.689 0.766 -21.188 1.00 67.44 82 GLU A N 1
ATOM 602 C CA . GLU A 1 82 ? 20.985 1.129 -21.759 1.00 67.44 82 GLU A CA 1
ATOM 603 C C . GLU A 1 82 ? 20.831 2.409 -22.584 1.00 67.44 82 GLU A C 1
ATOM 605 O O . GLU A 1 82 ? 19.908 2.557 -23.386 1.00 67.44 82 GLU A O 1
ATOM 610 N N . SER A 1 83 ? 21.719 3.373 -22.341 1.00 48.12 83 SER A N 1
ATOM 611 C CA . SER A 1 83 ? 21.829 4.597 -23.134 1.00 48.12 83 SER A CA 1
ATOM 612 C C . SER A 1 83 ? 22.046 4.245 -24.611 1.00 48.12 83 SER A C 1
ATOM 614 O O . SER A 1 83 ? 22.664 3.228 -24.912 1.00 48.12 83 SER A O 1
ATOM 616 N N . ALA A 1 84 ? 21.572 5.109 -25.514 1.00 45.22 84 ALA A N 1
ATOM 617 C CA . ALA A 1 84 ? 21.426 4.962 -26.972 1.00 45.22 84 ALA A CA 1
ATOM 618 C C . ALA A 1 84 ? 22.652 4.511 -27.822 1.00 45.22 84 ALA A C 1
ATOM 620 O O . ALA A 1 84 ? 22.629 4.649 -29.041 1.00 45.22 84 ALA A O 1
ATOM 621 N N . ALA A 1 85 ? 23.719 3.983 -27.221 1.00 42.38 85 ALA A N 1
ATOM 622 C CA . ALA A 1 85 ? 24.924 3.488 -27.882 1.00 42.38 85 ALA A CA 1
ATOM 623 C C . ALA A 1 85 ? 25.102 1.958 -27.817 1.00 42.38 85 ALA A C 1
ATOM 625 O O . ALA A 1 85 ? 26.050 1.440 -28.412 1.00 42.38 85 ALA A O 1
ATOM 626 N N . ALA A 1 86 ? 24.216 1.216 -27.143 1.00 46.19 86 ALA A N 1
ATOM 627 C CA . ALA A 1 86 ? 24.166 -0.230 -27.324 1.00 46.19 86 ALA A CA 1
ATOM 628 C C . ALA A 1 86 ? 23.674 -0.484 -28.752 1.00 46.19 86 ALA A C 1
ATOM 630 O O . ALA A 1 86 ? 22.502 -0.270 -29.064 1.00 46.19 86 ALA A O 1
ATOM 631 N N . LYS A 1 87 ? 24.611 -0.839 -29.643 1.00 45.25 87 LYS A N 1
ATOM 632 C CA . LYS A 1 87 ? 24.329 -1.316 -30.999 1.00 45.25 87 LYS A CA 1
ATOM 633 C C . LYS A 1 87 ? 23.076 -2.178 -30.940 1.00 45.25 87 LYS A C 1
ATOM 635 O O . LYS A 1 87 ? 22.975 -3.011 -30.043 1.00 45.25 87 LYS A O 1
ATOM 640 N N . ILE A 1 88 ? 22.142 -1.949 -31.862 1.00 51.16 88 ILE A N 1
ATOM 641 C CA . ILE A 1 88 ? 20.965 -2.797 -32.047 1.00 51.16 88 ILE A CA 1
ATOM 642 C C . ILE A 1 88 ? 21.500 -4.182 -32.409 1.00 51.16 88 ILE A C 1
ATOM 644 O O . ILE A 1 88 ? 21.720 -4.506 -33.572 1.00 51.16 88 ILE A O 1
ATOM 648 N N . ASP A 1 89 ? 21.832 -4.952 -31.384 1.00 50.25 89 ASP A N 1
ATOM 649 C CA . ASP A 1 89 ? 22.162 -6.345 -3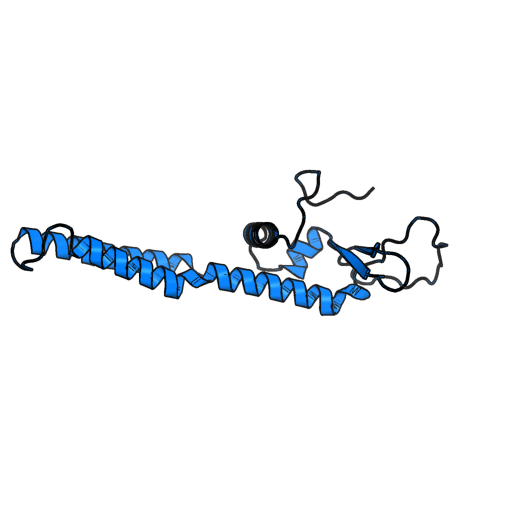1.503 1.00 50.25 89 ASP A CA 1
ATOM 650 C C . ASP A 1 89 ? 20.825 -7.011 -31.793 1.00 50.25 89 ASP A C 1
ATOM 652 O O . ASP A 1 89 ? 19.938 -7.089 -30.941 1.00 50.25 89 ASP A O 1
ATOM 656 N N . GLU A 1 90 ? 20.637 -7.392 -33.052 1.00 51.44 90 GLU A N 1
ATOM 657 C CA . GLU A 1 90 ? 19.431 -8.064 -33.536 1.00 51.44 90 GLU A CA 1
ATOM 658 C C . GLU A 1 90 ? 19.139 -9.360 -32.745 1.00 51.44 90 GLU A C 1
ATOM 660 O O . GLU A 1 90 ? 17.995 -9.820 -32.706 1.00 51.44 90 GLU A O 1
ATOM 665 N N . HIS A 1 91 ? 20.151 -9.889 -32.040 1.00 54.91 91 HIS A N 1
ATOM 666 C CA . HIS A 1 91 ? 20.113 -11.070 -31.180 1.00 54.91 91 HIS A CA 1
ATOM 667 C C . HIS A 1 91 ? 20.214 -10.735 -29.680 1.00 54.91 91 HIS A C 1
ATOM 669 O O . HIS A 1 91 ? 20.369 -11.639 -28.853 1.00 54.91 91 HIS A O 1
ATOM 675 N N . GLY A 1 92 ? 20.073 -9.459 -29.302 1.00 58.19 92 GLY A N 1
ATOM 676 C CA . GLY A 1 92 ? 20.053 -9.035 -27.909 1.00 58.19 92 GLY A CA 1
ATOM 677 C C . GLY A 1 92 ? 18.946 -9.757 -27.125 1.00 58.19 92 GLY A C 1
ATOM 678 O O . GLY A 1 92 ? 17.862 -10.010 -27.669 1.00 58.19 92 GLY A O 1
ATOM 679 N N . PRO A 1 93 ? 19.179 -10.112 -25.847 1.00 60.22 93 PRO A N 1
ATOM 680 C CA . PRO A 1 93 ? 18.223 -10.881 -25.061 1.00 60.22 93 PRO A CA 1
ATOM 681 C C . PRO A 1 93 ? 16.887 -10.135 -24.964 1.00 60.22 93 PRO A C 1
ATOM 683 O O . PRO A 1 93 ? 16.778 -9.072 -24.350 1.00 60.22 93 PRO A O 1
ATOM 686 N N . ARG A 1 94 ? 15.844 -10.697 -25.586 1.00 68.75 94 ARG A N 1
ATOM 687 C CA . ARG A 1 94 ? 14.495 -10.127 -25.554 1.00 68.75 94 ARG A CA 1
ATOM 688 C C . ARG A 1 94 ? 13.876 -10.364 -24.181 1.00 68.75 94 ARG A C 1
ATOM 690 O O . ARG A 1 94 ? 13.734 -11.500 -23.741 1.00 68.75 94 ARG A O 1
ATOM 697 N N . THR A 1 95 ? 13.460 -9.287 -23.523 1.00 76.94 95 THR A N 1
ATOM 698 C CA . THR A 1 95 ? 12.653 -9.363 -22.300 1.00 76.94 95 THR A CA 1
ATOM 699 C C . THR A 1 95 ? 11.247 -9.852 -22.652 1.00 76.94 95 THR A C 1
ATOM 701 O O . THR A 1 95 ? 10.458 -9.101 -23.230 1.00 76.94 95 THR A O 1
ATOM 704 N N . ILE A 1 96 ? 10.942 -11.102 -22.312 1.00 80.50 96 ILE A N 1
ATOM 705 C CA . ILE A 1 96 ? 9.613 -11.706 -22.478 1.00 80.50 96 ILE A CA 1
ATOM 706 C C . ILE A 1 96 ? 8.716 -11.257 -21.314 1.00 80.50 96 ILE A C 1
ATOM 708 O O . ILE A 1 96 ? 9.195 -11.078 -20.194 1.00 80.50 96 ILE A O 1
ATOM 712 N N . ASP A 1 97 ? 7.427 -11.032 -21.590 1.00 84.44 97 ASP A N 1
ATOM 713 C CA . ASP A 1 97 ? 6.428 -10.583 -20.610 1.00 84.44 97 ASP A CA 1
ATOM 714 C C . ASP A 1 97 ? 6.888 -9.360 -19.796 1.00 84.44 97 ASP A C 1
ATOM 716 O O . ASP A 1 97 ? 6.853 -9.348 -18.573 1.00 84.44 97 ASP A O 1
ATOM 720 N N . ARG A 1 98 ? 7.389 -8.313 -20.448 1.00 87.25 98 ARG A N 1
ATOM 721 C CA . ARG A 1 98 ? 8.008 -7.163 -19.766 1.00 87.25 98 ARG A CA 1
ATOM 722 C C . ARG A 1 98 ? 7.126 -6.555 -18.657 1.00 87.25 98 ARG A C 1
ATOM 724 O O . ARG A 1 98 ? 5.999 -6.145 -18.912 1.00 87.25 98 ARG A O 1
ATOM 731 N N . LEU A 1 99 ? 7.689 -6.417 -17.453 1.00 87.31 99 LEU A N 1
ATOM 732 C CA . LEU A 1 99 ? 7.113 -5.671 -16.321 1.00 87.31 99 LEU A CA 1
ATOM 733 C C . LEU A 1 99 ? 7.545 -4.200 -16.314 1.00 87.31 99 LEU A C 1
ATOM 735 O O . LEU A 1 99 ? 6.842 -3.344 -15.777 1.00 87.31 99 LEU A O 1
ATOM 739 N N . GLY A 1 100 ? 8.696 -3.899 -16.915 1.00 88.62 100 GLY A N 1
ATOM 740 C CA . GLY A 1 100 ? 9.166 -2.535 -17.103 1.00 88.62 100 GLY A CA 1
ATOM 741 C C . GLY A 1 100 ? 10.648 -2.456 -17.446 1.00 88.62 100 GLY A C 1
ATOM 742 O O . GLY A 1 100 ? 11.157 -3.280 -18.208 1.00 88.62 100 GLY A O 1
ATOM 743 N N . PHE A 1 101 ? 11.328 -1.457 -16.893 1.00 87.69 101 PHE A N 1
ATOM 744 C CA . PHE A 1 101 ? 12.726 -1.148 -17.172 1.00 87.69 101 PHE A CA 1
ATOM 745 C C . PHE A 1 101 ? 13.552 -1.066 -15.889 1.00 87.69 101 PHE A C 1
ATOM 747 O O . PHE A 1 101 ? 13.032 -0.740 -14.825 1.00 87.69 101 PHE A O 1
ATOM 754 N N . ARG A 1 102 ? 14.855 -1.325 -15.986 1.00 87.75 102 ARG A N 1
ATOM 755 C CA . ARG A 1 102 ? 15.803 -1.157 -14.880 1.00 87.75 102 ARG A CA 1
ATOM 756 C C . ARG A 1 102 ? 16.950 -0.266 -15.313 1.00 87.75 102 ARG A C 1
ATOM 758 O O . ARG A 1 102 ? 17.611 -0.567 -16.303 1.00 87.75 102 ARG A O 1
ATOM 765 N N . LYS A 1 103 ? 17.217 0.787 -14.549 1.00 84.19 103 LYS A N 1
ATOM 766 C CA . LYS A 1 103 ? 18.392 1.639 -14.714 1.00 84.19 103 LYS A CA 1
ATOM 767 C C . LYS A 1 103 ? 19.389 1.322 -13.613 1.00 84.19 103 LYS A C 1
ATOM 769 O O . LYS A 1 103 ? 19.048 1.372 -12.436 1.00 84.19 103 LYS A O 1
ATOM 774 N N . THR A 1 104 ? 20.606 0.996 -14.009 1.00 82.50 104 THR A N 1
ATOM 775 C CA . THR A 1 104 ? 21.712 0.742 -13.092 1.00 82.50 104 THR A CA 1
ATOM 776 C C . THR A 1 104 ? 22.591 1.985 -13.064 1.00 82.50 104 THR A C 1
ATOM 778 O O . THR A 1 104 ? 22.991 2.475 -14.117 1.00 82.50 104 THR A O 1
ATOM 781 N N . MET A 1 105 ? 22.833 2.535 -11.877 1.00 76.38 105 MET A N 1
ATOM 782 C CA . MET A 1 105 ? 23.761 3.641 -11.662 1.00 76.38 105 MET A CA 1
ATOM 783 C C . MET A 1 105 ? 24.893 3.172 -10.763 1.00 76.38 105 MET A C 1
ATOM 785 O O . MET A 1 105 ? 24.657 2.607 -9.698 1.00 76.38 105 MET A O 1
ATOM 789 N N . GLU A 1 106 ? 26.120 3.416 -11.194 1.00 81.06 106 GLU A N 1
ATOM 790 C CA . GLU A 1 106 ? 27.309 3.184 -10.387 1.00 81.06 106 GLU A CA 1
ATOM 791 C C . GLU A 1 106 ? 27.670 4.486 -9.672 1.00 81.06 106 GLU A C 1
ATOM 793 O O . GLU A 1 106 ? 27.727 5.559 -10.274 1.00 81.06 106 GLU A O 1
ATOM 798 N N . HIS A 1 107 ? 27.871 4.393 -8.364 1.00 72.19 107 HIS A N 1
ATOM 799 C CA . HIS A 1 107 ? 28.241 5.495 -7.493 1.00 72.19 107 HIS A CA 1
ATOM 800 C C . HIS A 1 107 ? 29.611 5.197 -6.878 1.00 72.19 107 HIS A C 1
ATOM 802 O O . HIS A 1 107 ? 29.853 4.080 -6.427 1.00 72.19 107 HIS A O 1
ATOM 808 N N . GLY A 1 108 ? 30.485 6.203 -6.816 1.00 66.12 108 GLY A N 1
ATOM 809 C CA . GLY A 1 108 ? 31.809 6.097 -6.193 1.00 66.12 108 GLY A CA 1
ATOM 810 C C . GLY A 1 108 ? 32.970 6.061 -7.189 1.00 66.12 108 GLY A C 1
ATOM 811 O O . GLY A 1 108 ? 32.780 6.155 -8.399 1.00 66.12 108 GLY A O 1
ATOM 812 N N . LEU A 1 109 ? 34.192 5.983 -6.657 1.00 57.78 109 LEU A N 1
ATOM 813 C CA . LEU A 1 109 ? 35.445 5.944 -7.415 1.00 57.78 109 LEU A CA 1
ATOM 814 C C . LEU A 1 109 ? 36.423 4.993 -6.704 1.00 57.78 109 LEU A C 1
ATOM 816 O O . LEU A 1 109 ? 36.613 5.115 -5.494 1.00 57.78 109 LEU A O 1
ATOM 820 N N . GLY A 1 110 ? 37.053 4.070 -7.436 1.00 66.19 110 GLY A N 1
ATOM 821 C CA . GLY A 1 110 ? 37.989 3.089 -6.861 1.00 66.19 110 GLY A CA 1
ATOM 822 C C . GLY A 1 110 ? 37.288 1.955 -6.098 1.00 66.19 110 GLY A C 1
ATOM 823 O O . GLY A 1 110 ? 36.269 1.451 -6.558 1.00 66.19 110 GLY A O 1
ATOM 824 N N . ASP A 1 111 ? 37.823 1.560 -4.938 1.00 64.75 111 ASP A N 1
ATOM 825 C CA . ASP A 1 111 ? 37.317 0.448 -4.102 1.00 64.75 111 ASP A CA 1
ATOM 826 C C . ASP A 1 111 ? 35.915 0.671 -3.495 1.00 64.75 111 ASP A C 1
ATOM 828 O O . ASP A 1 111 ? 35.284 -0.274 -3.027 1.00 64.75 111 ASP A O 1
ATOM 832 N N . SER A 1 112 ? 35.386 1.898 -3.526 1.00 63.75 112 SER A N 1
ATOM 833 C CA . SER A 1 112 ? 34.062 2.238 -2.972 1.00 63.75 112 SER A CA 1
ATOM 834 C C . SER A 1 112 ? 32.969 2.303 -4.044 1.00 63.75 112 SER A C 1
ATOM 836 O O . SER A 1 112 ? 32.139 3.215 -4.034 1.00 63.75 112 SER A O 1
ATOM 838 N N . LEU A 1 113 ? 32.990 1.376 -5.005 1.00 73.50 113 LEU A N 1
ATOM 839 C CA . LEU A 1 113 ? 31.964 1.294 -6.041 1.00 73.50 113 LEU A CA 1
ATOM 840 C C . LEU A 1 113 ? 30.682 0.672 -5.464 1.00 73.50 113 LEU A C 1
ATOM 842 O O . LEU A 1 113 ? 30.660 -0.488 -5.051 1.00 73.50 113 LEU A O 1
ATOM 846 N N . HIS A 1 114 ? 29.589 1.428 -5.466 1.00 72.81 114 HIS A N 1
ATOM 847 C CA . HIS A 1 114 ? 28.267 0.939 -5.090 1.00 72.81 114 HIS A CA 1
ATOM 848 C C . HIS A 1 114 ? 27.302 1.091 -6.256 1.00 72.81 114 HIS A C 1
ATOM 850 O O . HIS A 1 114 ? 27.195 2.148 -6.871 1.00 72.81 114 HIS A O 1
ATOM 856 N N . THR A 1 115 ? 26.581 0.020 -6.567 1.00 76.50 115 THR A N 1
ATOM 857 C CA . THR A 1 115 ? 25.615 0.003 -7.663 1.00 76.50 115 THR A CA 1
ATOM 858 C C . THR A 1 115 ? 24.198 0.162 -7.125 1.00 76.50 115 THR A C 1
ATOM 860 O O . THR A 1 115 ? 23.735 -0.663 -6.338 1.00 76.50 115 THR A O 1
ATOM 863 N N . THR A 1 116 ? 23.484 1.182 -7.595 1.00 77.94 116 THR A N 1
ATOM 864 C CA . THR A 1 116 ? 22.060 1.383 -7.316 1.00 77.94 116 THR A CA 1
ATOM 865 C C . THR A 1 116 ? 21.242 0.967 -8.531 1.00 77.94 116 THR A C 1
ATOM 867 O O . THR A 1 116 ? 21.496 1.404 -9.652 1.00 77.94 116 THR A O 1
ATOM 870 N N . ASN A 1 117 ? 20.229 0.128 -8.315 1.00 81.31 117 ASN A N 1
ATOM 871 C CA . ASN A 1 117 ? 19.285 -0.273 -9.354 1.00 81.31 117 ASN A CA 1
ATOM 872 C C . ASN A 1 117 ? 17.934 0.408 -9.134 1.00 81.31 117 ASN A C 1
ATOM 874 O O . ASN A 1 117 ? 17.248 0.126 -8.153 1.00 81.31 117 ASN A O 1
ATOM 878 N N . THR A 1 118 ? 17.524 1.246 -10.081 1.00 85.06 118 THR A N 1
ATOM 879 C CA . THR A 1 118 ? 16.197 1.865 -10.112 1.00 85.06 118 THR A CA 1
ATOM 880 C C . THR A 1 118 ? 15.285 1.072 -11.043 1.00 85.06 118 THR A C 1
ATOM 882 O O . THR A 1 118 ? 15.583 0.912 -12.229 1.00 85.06 118 THR A O 1
ATOM 885 N N . TYR A 1 119 ? 14.166 0.578 -10.511 1.00 86.81 119 TYR A N 1
ATOM 886 C CA . TYR A 1 119 ? 13.166 -0.177 -11.266 1.00 86.81 119 TYR A CA 1
ATOM 887 C C . TYR A 1 119 ? 11.983 0.717 -11.635 1.00 86.81 119 TYR A C 1
ATOM 889 O O . TYR A 1 119 ? 11.323 1.286 -10.769 1.00 86.81 119 TYR A O 1
ATOM 897 N N . TYR A 1 120 ? 11.688 0.790 -12.926 1.00 87.56 120 TYR A N 1
ATOM 898 C CA . TYR A 1 120 ? 10.530 1.470 -13.486 1.00 87.56 120 TYR A CA 1
ATOM 899 C C . TYR A 1 120 ? 9.521 0.412 -13.904 1.00 87.56 120 TYR A C 1
ATOM 901 O O . TYR A 1 120 ? 9.822 -0.415 -14.761 1.00 87.56 120 TYR A O 1
ATOM 909 N N . VAL A 1 121 ? 8.332 0.420 -13.309 1.00 88.31 121 VAL A N 1
ATOM 910 C CA . VAL A 1 121 ? 7.283 -0.560 -13.613 1.00 88.31 121 VAL A CA 1
ATOM 911 C C . VAL A 1 121 ? 6.198 0.080 -14.474 1.00 88.31 121 VAL A C 1
ATOM 913 O O . VAL A 1 121 ? 5.780 1.207 -14.212 1.00 88.31 121 VAL A O 1
ATOM 916 N N . LEU A 1 122 ? 5.713 -0.651 -15.478 1.00 87.31 122 LEU A N 1
ATOM 917 C CA . LEU A 1 122 ? 4.559 -0.241 -16.274 1.00 87.31 122 LEU A CA 1
ATOM 918 C C . LEU A 1 122 ? 3.290 -0.165 -15.398 1.00 87.31 122 LEU A C 1
ATOM 920 O O . LEU A 1 122 ? 3.055 -1.077 -14.600 1.00 87.31 122 LEU A O 1
ATOM 924 N N . PRO A 1 123 ? 2.428 0.859 -15.556 1.00 85.81 123 PRO A N 1
ATOM 925 C CA . PRO A 1 123 ? 1.247 1.037 -14.700 1.00 85.81 123 PRO A CA 1
ATOM 926 C C . PRO A 1 123 ? 0.261 -0.129 -14.757 1.00 85.81 123 PRO A C 1
ATOM 928 O O . PRO A 1 123 ? -0.294 -0.527 -13.731 1.00 85.81 123 PRO A O 1
ATOM 931 N N . GLU A 1 124 ? 0.067 -0.699 -15.947 1.00 87.12 124 GLU A N 1
ATOM 932 C CA . GLU A 1 124 ? -0.825 -1.843 -16.122 1.00 87.12 124 GLU A CA 1
ATOM 933 C C . GLU A 1 124 ? -0.269 -3.069 -15.400 1.00 87.12 124 GLU A C 1
ATOM 935 O O . GLU A 1 124 ? -0.979 -3.647 -14.585 1.00 87.12 124 GLU A O 1
ATOM 940 N N . SER A 1 125 ? 1.013 -3.402 -15.580 1.00 89.19 125 SER A N 1
ATOM 941 C CA . SER A 1 125 ? 1.674 -4.490 -14.841 1.00 89.19 125 SER A CA 1
ATOM 942 C C . SER A 1 125 ? 1.663 -4.256 -13.325 1.00 89.19 125 SER A C 1
ATOM 944 O O . SER A 1 125 ? 1.464 -5.192 -12.549 1.00 89.19 125 SER A O 1
ATOM 946 N N . TRP A 1 126 ? 1.810 -3.006 -12.878 1.00 89.62 126 TRP A N 1
ATOM 947 C CA . TRP A 1 126 ? 1.724 -2.639 -11.462 1.00 89.62 126 TRP A CA 1
ATOM 948 C C . TRP A 1 126 ? 0.368 -3.022 -10.858 1.00 89.62 126 TRP A C 1
ATOM 950 O O . TRP A 1 126 ? 0.308 -3.660 -9.803 1.00 89.62 126 TRP A O 1
ATOM 960 N N . ARG A 1 127 ? -0.728 -2.688 -11.550 1.00 87.88 127 ARG A N 1
ATOM 961 C CA . ARG A 1 127 ? -2.097 -2.927 -11.073 1.00 87.88 127 ARG A CA 1
ATOM 962 C C . ARG A 1 127 ? -2.607 -4.344 -11.338 1.00 87.88 127 ARG A C 1
ATOM 964 O O . ARG A 1 127 ? -3.237 -4.934 -10.461 1.00 87.88 127 ARG A O 1
ATOM 971 N N . SER A 1 128 ? -2.420 -4.860 -12.547 1.00 88.19 128 SER A N 1
ATOM 972 C CA . SER A 1 128 ? -3.060 -6.092 -13.015 1.00 88.19 128 SER A CA 1
ATOM 973 C C . SER A 1 128 ? -2.258 -7.348 -12.693 1.00 88.19 128 SER A C 1
ATOM 975 O O . SER A 1 128 ? -2.831 -8.438 -12.682 1.00 88.19 128 SER A O 1
ATOM 977 N N . GLU A 1 129 ? -0.968 -7.208 -12.373 1.00 90.56 129 GLU A N 1
ATOM 978 C CA . GLU A 1 129 ? -0.061 -8.341 -12.213 1.00 90.56 129 GLU A CA 1
ATOM 979 C C . GLU A 1 129 ? 0.656 -8.352 -10.856 1.00 90.56 129 GLU A C 1
ATOM 981 O O . GLU A 1 129 ? 0.504 -9.302 -10.078 1.00 90.56 129 GLU A O 1
ATOM 986 N N . ILE A 1 130 ? 1.389 -7.285 -10.526 1.00 90.25 130 ILE A N 1
ATOM 987 C CA . ILE A 1 130 ? 2.174 -7.205 -9.286 1.00 90.25 130 ILE A CA 1
ATOM 988 C C . ILE A 1 130 ? 1.240 -7.162 -8.078 1.00 90.25 130 ILE A C 1
ATOM 990 O O . ILE A 1 130 ? 1.314 -8.037 -7.211 1.00 90.25 130 ILE A O 1
ATOM 994 N N . PHE A 1 131 ? 0.316 -6.202 -8.057 1.00 91.69 131 PHE A N 1
ATOM 995 C CA . PHE A 1 131 ? -0.640 -5.997 -6.964 1.00 91.69 131 PHE A CA 1
ATOM 996 C C . PHE A 1 131 ? -2.064 -6.416 -7.335 1.00 91.69 131 PHE A C 1
ATOM 998 O O . PHE A 1 131 ? -3.047 -5.853 -6.846 1.00 91.69 131 PHE A O 1
ATOM 1005 N N . ARG A 1 132 ? -2.190 -7.431 -8.198 1.00 90.19 132 ARG A N 1
ATOM 1006 C CA . ARG A 1 132 ? -3.486 -7.974 -8.607 1.00 90.19 132 ARG A CA 1
ATOM 1007 C C . ARG A 1 132 ? -4.329 -8.346 -7.386 1.00 90.19 132 ARG A C 1
ATOM 1009 O O . ARG A 1 132 ? -3.893 -9.110 -6.530 1.00 90.19 132 ARG A O 1
ATOM 1016 N N . GLY A 1 133 ? -5.557 -7.834 -7.338 1.00 85.38 133 GLY A N 1
ATOM 1017 C CA . GLY A 1 133 ? -6.497 -8.102 -6.245 1.00 85.38 133 GLY A CA 1
ATOM 1018 C C . GLY A 1 133 ? -6.278 -7.257 -4.985 1.00 85.38 133 GLY A C 1
ATOM 1019 O O . GLY A 1 133 ? -7.036 -7.416 -4.032 1.00 85.38 133 GLY A O 1
ATOM 1020 N N . MET A 1 134 ? -5.301 -6.344 -4.975 1.00 86.31 134 MET A N 1
ATOM 1021 C CA . MET A 1 134 ? -5.093 -5.384 -3.886 1.00 86.31 134 MET A CA 1
ATOM 1022 C C . MET A 1 134 ? -5.681 -4.007 -4.221 1.00 86.31 134 MET A C 1
ATOM 1024 O O . MET A 1 134 ? -5.879 -3.646 -5.385 1.00 86.31 134 MET A O 1
ATOM 1028 N N . ASN A 1 135 ? -5.948 -3.201 -3.188 1.00 84.81 135 ASN A N 1
ATOM 1029 C CA . ASN A 1 135 ? -6.347 -1.808 -3.369 1.00 84.81 135 ASN A CA 1
ATOM 1030 C C . ASN A 1 135 ? -5.120 -0.954 -3.725 1.00 84.81 135 ASN A C 1
ATOM 1032 O O . ASN A 1 135 ? -4.351 -0.565 -2.851 1.00 84.81 135 ASN A O 1
ATOM 1036 N N . ILE A 1 136 ? -4.963 -0.627 -5.008 1.00 86.88 136 ILE A N 1
ATOM 1037 C CA . ILE A 1 136 ? -3.801 0.121 -5.517 1.00 86.88 136 ILE A CA 1
ATOM 1038 C C . ILE A 1 136 ? -3.623 1.492 -4.852 1.00 86.88 136 ILE A C 1
ATOM 1040 O O . ILE A 1 136 ? -2.495 1.934 -4.657 1.00 86.88 136 ILE A O 1
ATOM 1044 N N . SER A 1 137 ? -4.705 2.168 -4.461 1.00 83.56 137 SER A N 1
ATOM 1045 C CA . SER A 1 137 ? -4.599 3.452 -3.760 1.00 83.56 137 SER A CA 1
ATOM 1046 C C . SER A 1 137 ? -3.992 3.286 -2.365 1.00 83.56 137 SER A C 1
ATOM 1048 O O . SER A 1 137 ? -3.172 4.110 -1.964 1.00 83.56 137 SER A O 1
ATOM 1050 N N . ALA A 1 138 ? -4.347 2.213 -1.651 1.00 81.69 138 ALA A N 1
ATOM 1051 C CA . ALA A 1 138 ? -3.744 1.871 -0.362 1.00 81.69 138 ALA A CA 1
ATOM 1052 C C . ALA A 1 138 ? -2.280 1.433 -0.527 1.00 81.69 138 ALA A C 1
ATOM 1054 O O . ALA A 1 138 ? -1.413 1.952 0.168 1.00 81.69 138 ALA A O 1
ATOM 1055 N N . VAL A 1 139 ? -1.993 0.585 -1.524 1.00 86.81 139 VAL A N 1
ATOM 1056 C CA . VAL A 1 139 ? -0.631 0.148 -1.883 1.00 86.81 139 VAL A CA 1
ATOM 1057 C C . VAL A 1 139 ? 0.287 1.339 -2.149 1.00 86.81 139 VAL A C 1
ATOM 1059 O O . VAL A 1 139 ? 1.350 1.453 -1.546 1.00 86.81 139 VAL A O 1
ATOM 1062 N N . ASN A 1 140 ? -0.132 2.255 -3.026 1.00 86.38 140 ASN A N 1
ATOM 1063 C CA . ASN A 1 140 ? 0.672 3.420 -3.383 1.00 86.38 140 ASN A CA 1
ATOM 1064 C C . ASN A 1 140 ? 0.893 4.334 -2.175 1.00 86.38 140 ASN A C 1
ATOM 1066 O O . ASN A 1 140 ? 1.991 4.851 -1.999 1.00 86.38 140 ASN A O 1
ATOM 1070 N N . LYS A 1 141 ? -0.132 4.531 -1.335 1.00 83.44 141 LYS A N 1
ATOM 1071 C CA . LYS A 1 141 ? -0.010 5.329 -0.111 1.00 83.44 141 LYS A CA 1
ATOM 1072 C C . LYS A 1 141 ? 1.020 4.723 0.843 1.00 83.44 141 LYS A C 1
ATOM 1074 O O . LYS A 1 141 ? 1.877 5.453 1.329 1.00 83.44 141 LYS A O 1
ATOM 1079 N N . GLU A 1 142 ? 0.955 3.415 1.064 1.00 84.88 142 GLU A N 1
ATOM 1080 C CA . GLU A 1 142 ? 1.854 2.701 1.969 1.00 84.88 142 GLU A CA 1
ATOM 1081 C C . GLU A 1 142 ? 3.303 2.723 1.466 1.00 84.88 142 GLU A C 1
ATOM 1083 O O . GLU A 1 142 ? 4.220 3.085 2.202 1.00 84.88 142 GLU A O 1
ATOM 1088 N N . LEU A 1 143 ? 3.521 2.414 0.185 1.00 84.69 143 LEU A N 1
ATOM 1089 C CA . LEU A 1 143 ? 4.858 2.421 -0.415 1.00 84.69 143 LEU A CA 1
ATOM 1090 C C . LEU A 1 143 ? 5.478 3.824 -0.446 1.00 84.69 143 LEU A C 1
ATOM 1092 O O . LEU A 1 143 ? 6.684 3.956 -0.242 1.00 84.69 143 LEU A O 1
ATOM 1096 N N . LEU A 1 144 ? 4.667 4.869 -0.656 1.00 83.31 144 LEU A N 1
ATOM 1097 C CA . LEU A 1 144 ? 5.110 6.262 -0.554 1.00 83.31 144 LEU A CA 1
ATOM 1098 C C . LEU A 1 144 ? 5.476 6.637 0.882 1.00 83.31 144 LEU A C 1
ATOM 1100 O O . LEU A 1 144 ? 6.502 7.270 1.105 1.00 83.31 144 LEU A O 1
ATOM 1104 N N . GLN A 1 145 ? 4.649 6.250 1.855 1.00 81.19 145 GLN A N 1
ATOM 1105 C CA . GLN A 1 145 ? 4.898 6.531 3.268 1.00 81.19 145 GLN A CA 1
ATOM 1106 C C . GLN A 1 145 ? 6.193 5.871 3.759 1.00 81.19 145 GLN A C 1
ATOM 1108 O O . GLN A 1 145 ? 6.904 6.454 4.572 1.00 81.19 145 GLN A O 1
ATOM 1113 N N . ARG A 1 146 ? 6.515 4.682 3.239 1.00 79.19 146 ARG A N 1
ATOM 1114 C CA . ARG A 1 146 ? 7.751 3.950 3.552 1.00 79.19 146 ARG A CA 1
ATOM 1115 C C . ARG A 1 146 ? 8.955 4.357 2.688 1.00 79.19 146 ARG A C 1
ATOM 1117 O O . ARG A 1 146 ? 10.029 3.797 2.874 1.00 79.19 146 ARG A O 1
ATOM 1124 N N . GLY A 1 147 ? 8.794 5.293 1.747 1.00 81.62 147 GLY A N 1
ATOM 1125 C CA . GLY A 1 147 ? 9.877 5.767 0.875 1.00 81.62 147 GLY A CA 1
ATOM 1126 C C . GLY A 1 147 ? 10.392 4.729 -0.129 1.00 81.62 147 GLY A C 1
ATOM 1127 O O . GLY A 1 147 ? 11.524 4.830 -0.584 1.00 81.62 147 GLY A O 1
ATOM 1128 N N . VAL A 1 148 ? 9.588 3.713 -0.460 1.00 83.50 148 VAL A N 1
ATOM 1129 C CA . VAL A 1 148 ? 9.977 2.625 -1.378 1.00 83.50 148 VAL A CA 1
ATOM 1130 C C . VAL A 1 148 ? 9.771 3.009 -2.840 1.00 83.50 148 VAL A C 1
ATOM 1132 O O . VAL A 1 148 ? 10.477 2.517 -3.717 1.00 83.50 148 VAL A O 1
ATOM 1135 N N . ILE A 1 149 ? 8.798 3.880 -3.108 1.00 83.69 149 ILE A N 1
ATOM 1136 C CA . ILE A 1 149 ? 8.547 4.434 -4.438 1.00 83.69 149 ILE A CA 1
ATOM 1137 C C . ILE A 1 149 ? 8.634 5.954 -4.391 1.00 83.69 149 ILE A C 1
ATOM 1139 O O . ILE A 1 149 ? 8.242 6.582 -3.408 1.00 83.69 149 ILE A O 1
ATOM 1143 N N . GLU A 1 150 ? 9.099 6.542 -5.483 1.00 77.44 150 GLU A N 1
ATOM 1144 C CA . GLU A 1 150 ? 9.124 7.988 -5.666 1.00 77.44 150 GLU A CA 1
ATOM 1145 C C . GLU A 1 150 ? 7.855 8.449 -6.391 1.00 77.44 150 GLU A C 1
ATOM 1147 O O . GLU A 1 150 ? 7.301 7.746 -7.244 1.00 77.44 150 GLU A O 1
ATOM 1152 N N . ARG A 1 151 ? 7.370 9.650 -6.058 1.00 65.56 151 ARG A N 1
ATOM 1153 C CA . ARG A 1 151 ? 6.298 10.276 -6.838 1.00 65.56 151 ARG A CA 1
ATOM 1154 C C . ARG A 1 151 ? 6.873 10.679 -8.193 1.00 65.56 151 ARG A C 1
ATOM 1156 O O . ARG A 1 151 ? 7.836 11.433 -8.247 1.00 65.56 151 ARG A O 1
ATOM 1163 N N . GLY A 1 152 ? 6.261 10.207 -9.277 1.00 57.84 152 GLY A N 1
ATOM 1164 C CA . GLY A 1 152 ? 6.565 10.715 -10.613 1.00 57.84 152 GLY A CA 1
ATOM 1165 C C . GLY A 1 152 ? 6.288 12.219 -10.701 1.00 57.84 152 GLY A C 1
ATOM 1166 O O . GLY A 1 152 ? 5.318 12.704 -10.115 1.00 57.84 152 GLY A O 1
ATOM 1167 N N . ASN A 1 153 ? 7.126 12.937 -11.452 1.00 43.06 153 ASN A N 1
ATOM 1168 C CA . ASN A 1 153 ? 7.074 14.395 -11.618 1.00 43.06 153 ASN A CA 1
ATOM 1169 C C . ASN A 1 153 ? 5.768 14.916 -12.268 1.00 43.06 153 ASN A C 1
ATOM 1171 O O . ASN A 1 153 ? 5.490 16.106 -12.215 1.00 43.06 153 ASN A O 1
ATOM 1175 N N . ASP A 1 154 ? 4.930 14.035 -12.824 1.00 43.66 154 ASP A N 1
ATOM 1176 C CA . ASP A 1 154 ? 3.720 14.398 -13.581 1.00 43.66 154 ASP A CA 1
ATOM 1177 C C . ASP A 1 154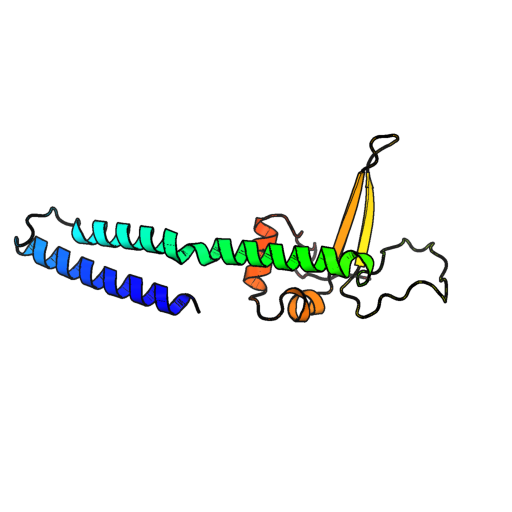 ? 2.390 14.155 -12.848 1.00 43.66 154 ASP A C 1
ATOM 1179 O O . ASP A 1 154 ? 1.320 14.163 -13.457 1.00 43.66 154 ASP A O 1
ATOM 1183 N N . GLY A 1 155 ? 2.395 13.867 -11.539 1.00 41.62 155 GLY A N 1
ATOM 1184 C CA . GLY A 1 155 ? 1.153 13.593 -10.785 1.00 41.62 155 GLY A CA 1
ATOM 1185 C C . GLY A 1 155 ? 0.357 12.367 -11.280 1.00 41.62 155 GLY A C 1
ATOM 1186 O O . GLY A 1 155 ? -0.666 11.997 -10.702 1.00 41.62 155 GLY A O 1
ATOM 1187 N N . LYS A 1 156 ? 0.857 11.695 -12.318 1.00 36.88 156 LYS A N 1
ATOM 1188 C CA . LYS A 1 156 ? 0.451 10.403 -12.846 1.00 36.88 156 LYS A CA 1
ATOM 1189 C C . LYS A 1 156 ? 1.715 9.578 -13.030 1.00 36.88 156 LYS A C 1
ATOM 1191 O O . LYS A 1 156 ? 2.729 10.060 -13.527 1.00 36.88 156 LYS A O 1
ATOM 1196 N N . ALA A 1 157 ? 1.654 8.321 -12.612 1.00 39.53 157 ALA A N 1
ATOM 1197 C CA . ALA A 1 157 ? 2.705 7.357 -12.885 1.00 39.53 157 ALA A CA 1
ATOM 1198 C C . ALA A 1 157 ? 2.691 7.024 -14.384 1.00 39.53 157 ALA A C 1
ATOM 1200 O O . ALA A 1 157 ? 1.977 6.115 -14.795 1.00 39.53 157 ALA A O 1
ATOM 1201 N N . SER A 1 158 ? 3.391 7.816 -15.199 1.00 40.97 158 SER A N 1
ATOM 1202 C CA . SER A 1 158 ? 3.988 7.450 -16.493 1.00 40.97 158 SER A CA 1
ATOM 1203 C C . SER A 1 158 ? 4.555 8.683 -17.176 1.00 40.97 158 SER A C 1
ATOM 1205 O O . SER A 1 158 ? 3.809 9.623 -17.426 1.00 40.97 158 SER A O 1
ATOM 1207 N N . ALA A 1 159 ? 5.816 8.612 -17.586 1.00 30.28 159 ALA A N 1
ATOM 1208 C CA . ALA A 1 159 ? 6.244 9.207 -18.844 1.00 30.28 159 ALA A CA 1
ATOM 1209 C C . ALA A 1 159 ? 7.519 8.504 -19.326 1.00 30.28 159 ALA A C 1
ATOM 1211 O O . ALA A 1 159 ? 8.548 8.522 -18.651 1.00 30.28 159 ALA A O 1
ATOM 1212 N N . ALA A 1 160 ? 7.410 7.878 -20.493 1.00 25.44 160 ALA A N 1
ATOM 1213 C CA . ALA A 1 160 ? 8.509 7.658 -21.419 1.00 25.44 160 ALA A CA 1
ATOM 1214 C C . ALA A 1 160 ? 8.236 8.550 -22.644 1.00 25.44 160 ALA A C 1
ATOM 1216 O O . ALA A 1 160 ? 7.069 8.650 -23.039 1.00 25.44 160 ALA A O 1
ATOM 1217 N N . PRO A 1 161 ? 9.248 9.194 -23.239 1.00 27.64 161 PRO A N 1
ATOM 1218 C CA . PRO A 1 161 ? 9.342 9.327 -24.685 1.00 27.64 161 PRO A CA 1
ATOM 1219 C C . PRO A 1 161 ? 9.868 8.035 -25.331 1.00 27.64 161 PRO A C 1
ATOM 1221 O O . PRO A 1 161 ? 10.621 7.289 -24.659 1.00 27.64 161 PRO A O 1
#

Foldseek 3Di:
DQVVVLVVLLVVLVVQLVVVQVCVVVVNPVDPHCPSVVVSVVVSVVCCVVRVCVLVVVLVVLVVLVVCCCVPPVPQQAAEPDPPPPPPPVPPRDRPNHQYHKYWDWDDDDPPTDIDIDTQGDPCCVDCPSQNPHDVVSSVVSCVVVVVDDDDPPNDRDDDD

Organism: NCBI:txid81036

pLDDT: mean 76.17, std 16.13, range [25.44, 92.69]

Sequence (161 aa):
MSSGQAHRAVARLGIVASAGEQATAMGITGWPDGTASTAARVCLNAWMNEHGGAGNLEGDAILARLRQVIERFGESRFTRWESAAAKIDEHGPRTIDRLGFRKTMEHGLGDSLHTTNTYYVLPESWRSEIFRGMNISAVNKELLQRGVIERGNDGKASAAP

Secondary structure (DSSP, 8-state):
--HHHHHHHHHHHHHHHHHHHHHHHTTSS-PPTTHHHHHHHHHHHHHHHHH-THHHHHHHHHHHHHHHHHHHHTTTTEEE---TTS---TTS---TT--EEEEEEEE-STT--EEEEEEEE-HHHIIIIITTTS-HHHHHHHHHHTTSSPPPTTSSS----